Protein AF-A0A7I8DYD8-F1 (afdb_monomer)

Secondary structure (DSSP, 8-state):
---------SS-----------HHHHHHHHHHHHHHT--HHHHHHHHHHHHHHHHHT-

pLDDT: mean 85.0, std 11.2, range [53.0, 95.88]

Sequence (58 aa):
MSPKTGRPTTEPKNKFLKMRMSQEDLDKLSYVAEKTGMTKTDVVRKGIEIQLAGLKDK

Solvent-accessible surface area (backbone atoms only — not comparable to full-atom values): 3887 Å² total; per-residue (Å²): 135,80,80,92,66,71,83,89,59,96,76,69,89,79,78,82,85,89,76,93,75,56,72,69,57,52,50,52,44,48,52,51,18,67,76,69,75,42,53,62,67,54,52,53,51,52,52,51,52,54,56,53,50,64,60,71,79,105

Foldseek 3Di:
DPDPDDDDDPDDPPDDDDDDDDPVVVVVLVVVCVVVVHDSVVVVVVVVVVVVVVVVVD

Structure (mmCIF, N/CA/C/O backbone):
data_AF-A0A7I8DYD8-F1
#
_entry.id   AF-A0A7I8DYD8-F1
#
loop_
_atom_site.group_PDB
_atom_site.id
_atom_site.type_symbol
_atom_site.label_atom_id
_atom_site.label_alt_id
_atom_site.label_comp_id
_atom_site.label_asym_id
_atom_site.label_entity_id
_atom_site.label_seq_id
_atom_site.pdbx_PDB_ins_code
_atom_site.Cartn_x
_atom_site.Cartn_y
_atom_site.Cartn_z
_atom_site.occupancy
_atom_site.B_iso_or_equiv
_atom_site.auth_seq_id
_atom_site.auth_comp_id
_atom_site.auth_asym_id
_atom_site.auth_atom_id
_atom_site.pdbx_PDB_model_num
ATOM 1 N N . MET A 1 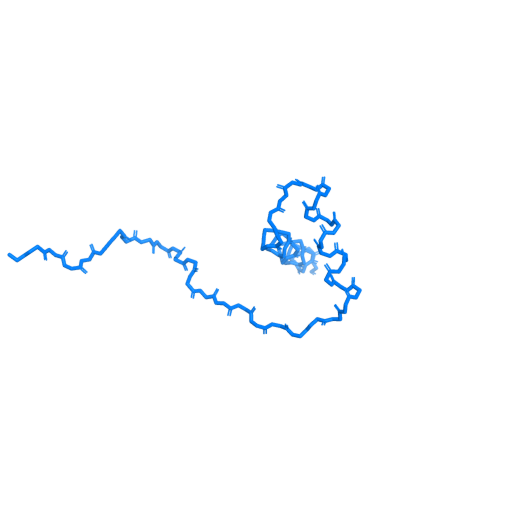1 ? 17.798 -15.346 -36.305 1.00 60.12 1 MET A N 1
ATOM 2 C CA . MET A 1 1 ? 17.714 -14.172 -35.409 1.00 60.12 1 MET A CA 1
ATOM 3 C C . MET A 1 1 ? 16.504 -14.363 -34.512 1.00 60.12 1 MET A C 1
ATOM 5 O O . MET A 1 1 ? 15.388 -14.208 -34.986 1.00 60.12 1 MET A O 1
ATOM 9 N N . SER A 1 2 ? 16.709 -14.818 -33.274 1.00 58.88 2 SER A N 1
ATOM 10 C CA . SER A 1 2 ? 15.603 -15.030 -32.329 1.00 58.88 2 SER A CA 1
ATOM 11 C C . SER A 1 2 ? 15.020 -13.668 -31.919 1.00 58.88 2 SER A C 1
ATOM 13 O O . SER A 1 2 ? 15.817 -12.751 -31.680 1.00 58.88 2 SER A O 1
ATOM 15 N N . PRO A 1 3 ? 13.689 -13.472 -31.870 1.00 63.78 3 PRO A N 1
ATOM 16 C CA . PRO A 1 3 ? 13.116 -12.177 -31.521 1.00 63.78 3 PRO A CA 1
ATOM 17 C C . PRO A 1 3 ? 13.538 -11.786 -30.100 1.00 63.78 3 PRO A C 1
ATOM 19 O O . PRO A 1 3 ? 13.312 -12.531 -29.151 1.00 63.78 3 PRO A O 1
ATOM 22 N N . LYS A 1 4 ? 14.138 -10.600 -29.940 1.00 66.19 4 LYS A N 1
ATOM 23 C CA . LYS A 1 4 ? 14.545 -10.019 -28.643 1.00 66.19 4 LYS A CA 1
ATOM 24 C C . LYS A 1 4 ? 13.351 -9.503 -27.823 1.00 66.19 4 LYS A C 1
ATOM 26 O O . LYS A 1 4 ? 13.478 -8.522 -27.094 1.00 66.19 4 LYS A O 1
ATOM 31 N N . THR A 1 5 ? 12.182 -10.109 -27.963 1.00 66.38 5 THR A N 1
ATOM 32 C CA . THR A 1 5 ? 10.970 -9.645 -27.294 1.00 66.38 5 THR A CA 1
ATOM 33 C C . THR A 1 5 ? 10.657 -10.652 -26.201 1.00 66.38 5 THR A C 1
ATOM 35 O O . THR A 1 5 ? 10.230 -11.767 -26.482 1.00 66.38 5 THR A O 1
ATOM 38 N N . GLY A 1 6 ? 10.939 -10.287 -24.946 1.00 72.25 6 GLY A N 1
ATOM 39 C CA . GLY A 1 6 ? 10.503 -11.066 -23.783 1.00 72.25 6 GLY A CA 1
ATOM 40 C C . GLY A 1 6 ? 8.974 -11.203 -23.729 1.00 72.25 6 GLY A C 1
ATOM 41 O O . GLY A 1 6 ? 8.273 -10.704 -24.608 1.00 72.25 6 GLY A O 1
ATOM 42 N N . ARG A 1 7 ? 8.432 -11.858 -22.691 1.00 72.62 7 ARG A N 1
ATOM 43 C CA . ARG A 1 7 ? 6.978 -12.065 -22.545 1.00 72.62 7 ARG A CA 1
ATOM 44 C C . ARG A 1 7 ? 6.246 -10.712 -22.586 1.00 72.62 7 ARG A C 1
ATOM 46 O O . ARG A 1 7 ? 6.403 -9.939 -21.634 1.00 72.62 7 ARG A O 1
ATOM 53 N N . PRO A 1 8 ? 5.452 -10.409 -23.632 1.00 64.75 8 PRO A N 1
ATOM 54 C CA . PRO A 1 8 ? 4.693 -9.170 -23.674 1.00 64.75 8 PRO A CA 1
ATOM 55 C C . PRO A 1 8 ? 3.709 -9.203 -22.506 1.00 64.75 8 PRO A C 1
ATOM 57 O O . PRO A 1 8 ? 2.805 -10.032 -22.456 1.00 64.75 8 PRO A O 1
ATOM 60 N N . THR A 1 9 ? 3.960 -8.358 -21.511 1.00 74.56 9 THR A N 1
ATOM 61 C CA . THR A 1 9 ? 3.107 -8.217 -20.332 1.00 74.56 9 THR A CA 1
ATOM 62 C C . THR A 1 9 ? 2.426 -6.869 -20.464 1.00 74.56 9 THR A C 1
ATOM 64 O O . THR A 1 9 ? 3.109 -5.859 -20.611 1.00 74.56 9 THR A O 1
ATOM 67 N N . THR A 1 10 ? 1.096 -6.853 -20.454 1.00 73.94 10 THR A N 1
ATOM 68 C CA . THR A 1 10 ? 0.290 -5.633 -20.613 1.00 73.94 10 THR A CA 1
ATOM 69 C C . THR A 1 10 ? 0.448 -4.671 -19.434 1.00 73.94 10 THR A C 1
ATOM 71 O O . THR A 1 10 ? 0.340 -3.464 -19.619 1.00 73.94 10 THR A O 1
ATOM 74 N N . GLU A 1 11 ? 0.802 -5.181 -18.249 1.00 72.62 11 GLU A N 1
ATOM 75 C CA . GLU A 1 11 ? 1.031 -4.380 -17.039 1.00 72.62 11 GLU A CA 1
ATOM 76 C C . GLU A 1 11 ? 2.319 -4.790 -16.307 1.00 72.62 11 GLU A C 1
ATOM 78 O O . GLU A 1 11 ? 2.296 -5.486 -15.285 1.00 72.62 11 GLU A O 1
ATOM 83 N N . PRO A 1 12 ? 3.490 -4.393 -16.823 1.00 74.75 12 PRO A N 1
ATOM 84 C CA . PRO A 1 12 ? 4.742 -4.703 -16.162 1.00 74.75 12 PRO A CA 1
ATOM 85 C C . PRO A 1 12 ? 4.883 -3.863 -14.881 1.00 74.75 12 PRO A C 1
ATOM 87 O O . PRO A 1 12 ? 4.778 -2.633 -14.899 1.00 74.75 12 PRO A O 1
ATOM 90 N N . LYS A 1 13 ? 5.170 -4.522 -13.750 1.00 77.31 13 LYS A N 1
ATOM 91 C CA . LYS A 1 13 ? 5.380 -3.899 -12.426 1.00 77.31 13 LYS A CA 1
ATOM 92 C C . LYS A 1 13 ? 6.758 -3.220 -12.320 1.00 77.31 13 LYS A C 1
ATOM 94 O O . LYS A 1 13 ? 7.501 -3.453 -11.376 1.00 77.31 13 LYS A O 1
ATOM 99 N N . ASN A 1 14 ? 7.101 -2.382 -13.297 1.00 81.81 14 ASN A N 1
ATOM 100 C CA . ASN A 1 14 ? 8.434 -1.780 -13.436 1.00 81.81 14 ASN A CA 1
ATOM 101 C C . ASN A 1 14 ? 8.556 -0.406 -12.760 1.00 81.81 14 ASN A C 1
ATOM 103 O O . ASN A 1 14 ? 9.634 0.186 -12.746 1.00 81.81 14 ASN A O 1
ATOM 107 N N . LYS A 1 15 ? 7.449 0.142 -12.248 1.00 82.62 15 LYS A N 1
ATOM 108 C CA . LYS A 1 15 ? 7.416 1.472 -11.635 1.00 82.62 15 LYS A CA 1
ATOM 109 C C . LYS A 1 15 ? 7.643 1.364 -10.131 1.00 82.62 15 LYS A C 1
ATOM 111 O O . LYS A 1 15 ? 6.968 0.592 -9.453 1.00 82.62 15 LYS A O 1
ATOM 116 N N . PHE A 1 16 ? 8.559 2.182 -9.622 1.00 82.00 16 PHE A N 1
ATOM 117 C CA . PHE A 1 16 ? 8.840 2.306 -8.196 1.00 82.00 16 PHE A CA 1
ATOM 118 C C . PHE A 1 16 ? 8.274 3.616 -7.662 1.00 82.00 16 PHE A C 1
ATOM 120 O O . PHE A 1 16 ? 8.427 4.667 -8.282 1.00 82.00 16 PHE A O 1
ATOM 127 N N . LEU A 1 17 ? 7.655 3.546 -6.489 1.00 82.56 17 LEU A N 1
ATOM 128 C CA . LEU A 1 17 ? 7.145 4.701 -5.768 1.00 82.56 17 LEU A CA 1
ATOM 129 C C . LEU A 1 17 ? 8.077 4.978 -4.584 1.00 82.56 17 LEU A C 1
ATOM 131 O O . LEU A 1 17 ? 8.144 4.187 -3.646 1.00 82.56 17 LEU A O 1
ATOM 135 N N . LYS A 1 18 ? 8.827 6.083 -4.648 1.00 84.81 18 LYS A N 1
ATOM 136 C CA . LYS A 1 18 ? 9.654 6.564 -3.533 1.00 84.81 18 LYS A CA 1
ATOM 137 C C . LYS A 1 18 ? 8.835 7.565 -2.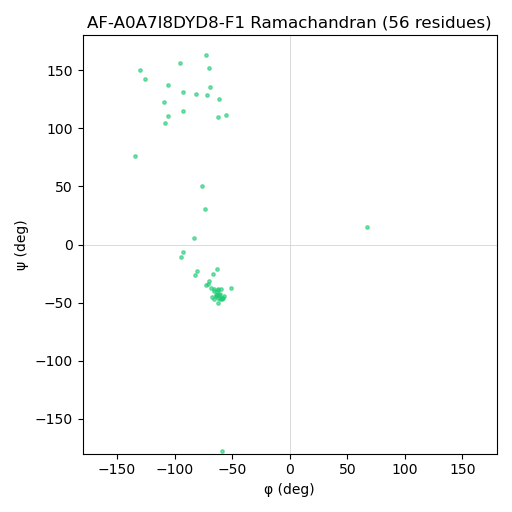725 1.00 84.81 18 LYS A C 1
ATOM 139 O O . LYS A 1 18 ? 8.505 8.629 -3.237 1.00 84.81 18 LYS A O 1
ATOM 144 N N . MET A 1 19 ? 8.522 7.229 -1.479 1.00 85.94 19 MET A N 1
ATOM 145 C CA . MET A 1 19 ? 7.781 8.098 -0.563 1.00 85.94 19 MET A CA 1
ATOM 146 C C . MET A 1 19 ? 8.562 8.282 0.730 1.00 85.94 19 MET A C 1
ATOM 148 O O . MET A 1 19 ? 9.205 7.349 1.210 1.00 85.94 19 MET A O 1
ATOM 152 N N . ARG A 1 20 ? 8.501 9.493 1.287 1.00 88.75 20 ARG A N 1
ATOM 153 C CA . ARG A 1 20 ? 8.933 9.746 2.662 1.00 88.75 20 ARG A CA 1
ATOM 154 C C . ARG A 1 20 ? 7.797 9.330 3.586 1.00 88.75 20 ARG A C 1
ATOM 156 O O . ARG A 1 20 ? 6.662 9.740 3.362 1.00 88.75 20 ARG A O 1
ATOM 163 N N . MET A 1 21 ? 8.110 8.526 4.590 1.00 87.69 21 MET A N 1
ATOM 164 C CA . MET A 1 21 ? 7.157 8.077 5.601 1.00 87.69 21 MET A CA 1
ATOM 165 C C . MET A 1 21 ? 7.751 8.310 6.985 1.00 87.69 21 MET A C 1
ATOM 167 O O . MET A 1 21 ? 8.975 8.294 7.140 1.00 87.69 21 MET A O 1
ATOM 171 N N . SER A 1 22 ? 6.887 8.553 7.967 1.00 94.25 22 SER A N 1
ATOM 172 C CA . SER A 1 22 ? 7.291 8.568 9.369 1.00 94.25 22 SER A CA 1
ATOM 173 C C . SER A 1 22 ? 7.570 7.140 9.857 1.00 94.25 22 SER A C 1
ATOM 175 O O . SER A 1 22 ? 7.138 6.166 9.233 1.00 94.25 22 SER A O 1
ATOM 177 N N . GLN A 1 23 ? 8.277 7.008 10.982 1.00 92.31 23 GLN A N 1
ATOM 178 C CA . GLN A 1 23 ? 8.508 5.699 11.599 1.00 92.31 23 GLN A CA 1
ATOM 179 C C . GLN A 1 23 ? 7.182 5.032 11.994 1.00 92.31 23 GLN A C 1
ATOM 181 O O . GLN A 1 23 ? 6.967 3.865 11.686 1.00 92.31 23 GLN A O 1
ATOM 186 N N . GLU A 1 24 ? 6.250 5.798 12.567 1.00 94.75 24 GLU A N 1
ATOM 187 C CA . GLU A 1 24 ? 4.938 5.283 12.967 1.00 94.75 24 GLU A CA 1
ATOM 188 C C . GLU A 1 24 ? 4.141 4.712 11.788 1.00 94.75 24 GLU A C 1
ATOM 190 O O . GLU A 1 24 ? 3.451 3.702 11.929 1.00 94.75 24 GLU A O 1
ATOM 195 N N . ASP A 1 25 ? 4.216 5.337 10.612 1.00 91.88 25 ASP A N 1
ATOM 196 C CA . ASP A 1 25 ? 3.506 4.840 9.431 1.00 91.88 25 ASP A CA 1
ATOM 197 C C . ASP A 1 25 ? 4.129 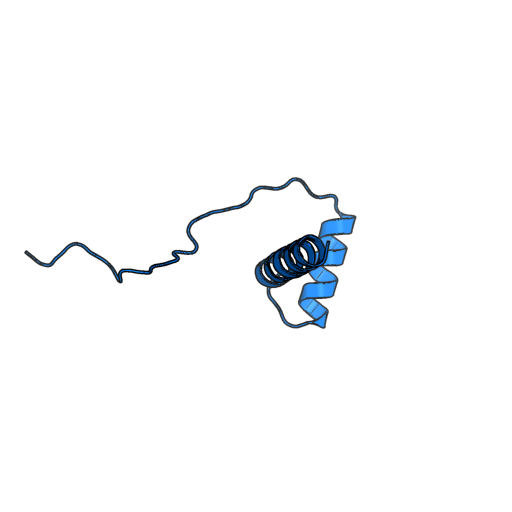3.548 8.895 1.00 91.88 25 ASP A C 1
ATOM 199 O O . ASP A 1 25 ? 3.411 2.658 8.431 1.00 91.88 25 ASP A O 1
ATOM 203 N N . LEU A 1 26 ? 5.455 3.409 8.997 1.00 92.44 26 LEU A N 1
ATOM 204 C CA . LEU A 1 26 ? 6.149 2.162 8.674 1.00 92.44 26 LEU A CA 1
ATOM 205 C C . LEU A 1 26 ? 5.776 1.044 9.651 1.00 92.44 26 LEU A C 1
ATOM 207 O O . LEU A 1 26 ? 5.593 -0.099 9.221 1.00 92.44 26 LEU A O 1
ATOM 211 N N . ASP A 1 27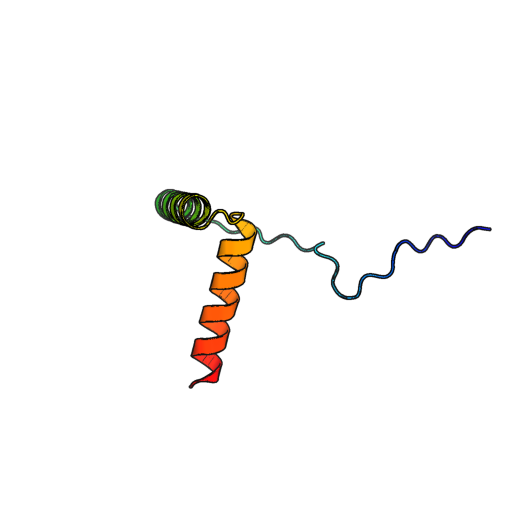 ? 5.618 1.362 10.933 1.00 95.31 27 ASP A N 1
ATOM 212 C CA . ASP A 1 27 ? 5.220 0.398 11.958 1.00 95.31 27 ASP A CA 1
ATOM 213 C C . ASP A 1 27 ? 3.779 -0.074 11.724 1.00 95.31 27 ASP A C 1
ATOM 215 O O . ASP A 1 27 ? 3.523 -1.279 11.672 1.00 95.31 27 ASP A O 1
ATOM 219 N N . LYS A 1 28 ? 2.850 0.851 11.441 1.00 94.38 28 LYS A N 1
ATOM 220 C CA . LYS A 1 28 ? 1.469 0.520 11.040 1.00 94.38 28 LYS A CA 1
ATOM 221 C C . LYS A 1 28 ? 1.447 -0.360 9.791 1.00 94.38 28 LYS A C 1
ATOM 223 O O . LYS A 1 28 ? 0.752 -1.374 9.763 1.00 94.38 28 LYS A O 1
ATOM 228 N N . LEU A 1 29 ? 2.225 -0.011 8.764 1.00 92.19 29 LEU A N 1
ATOM 229 C CA . LEU A 1 29 ? 2.301 -0.791 7.527 1.00 92.19 29 LEU A CA 1
ATOM 230 C C . LEU A 1 29 ? 2.835 -2.208 7.778 1.00 92.19 29 LEU A C 1
ATOM 232 O O . LEU A 1 29 ? 2.349 -3.168 7.180 1.00 92.19 29 LEU A O 1
ATOM 236 N N . SER A 1 30 ? 3.825 -2.343 8.663 1.00 93.00 30 SER A N 1
ATOM 237 C CA . SER A 1 30 ? 4.391 -3.634 9.070 1.00 93.00 30 SER A CA 1
ATOM 238 C C . SER A 1 30 ? 3.367 -4.477 9.820 1.00 93.0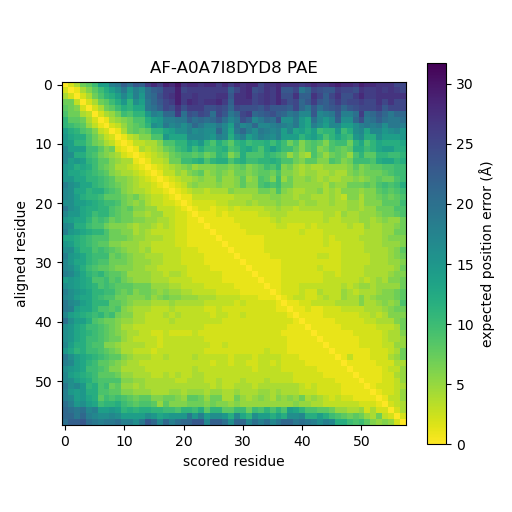0 30 SER A C 1
ATOM 240 O O . SER A 1 30 ? 3.145 -5.625 9.450 1.00 93.00 30 SER A O 1
ATOM 242 N N . TYR A 1 31 ? 2.671 -3.877 10.784 1.00 95.88 31 TYR A N 1
ATOM 243 C CA . TYR A 1 31 ? 1.625 -4.539 11.554 1.00 95.88 31 TYR A CA 1
ATOM 244 C C . TYR A 1 31 ? 0.491 -5.065 10.664 1.00 95.88 31 TYR A C 1
ATOM 246 O O . TYR A 1 31 ? 0.070 -6.214 10.790 1.00 95.88 31 TYR A O 1
ATOM 254 N N . VAL A 1 32 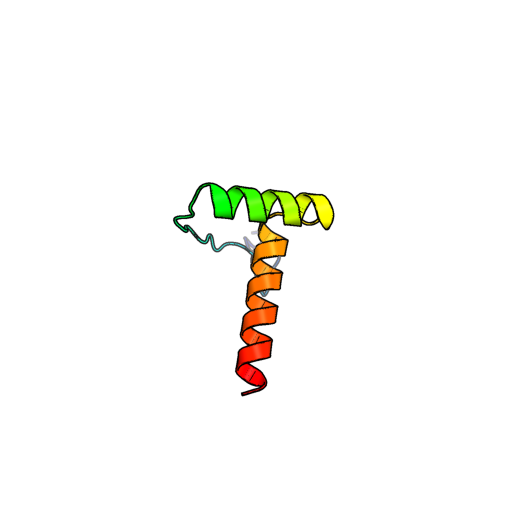? 0.010 -4.24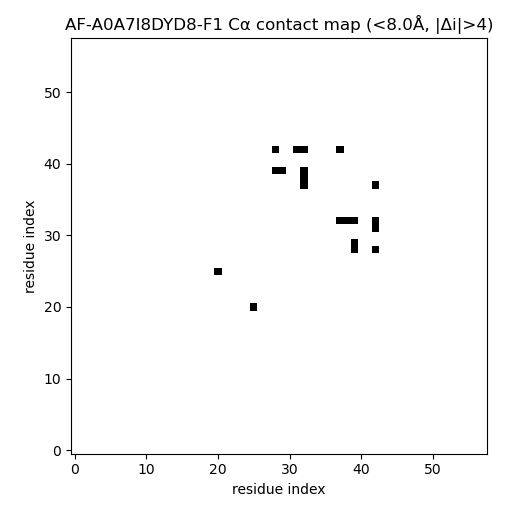5 9.722 1.00 93.94 32 VAL A N 1
ATOM 255 C CA . VAL A 1 32 ? -1.054 -4.652 8.792 1.00 93.94 32 VAL A CA 1
ATOM 256 C C . VAL A 1 32 ? -0.579 -5.786 7.887 1.00 93.94 32 VAL A C 1
ATOM 258 O O . VAL A 1 32 ? -1.319 -6.751 7.687 1.00 93.94 32 VAL A O 1
ATOM 261 N N . ALA A 1 33 ? 0.646 -5.702 7.365 1.00 94.19 33 ALA A N 1
ATOM 262 C CA . ALA A 1 33 ? 1.234 -6.750 6.535 1.00 94.19 33 ALA A CA 1
ATOM 263 C C . ALA A 1 33 ? 1.326 -8.089 7.289 1.00 94.19 33 ALA A C 1
ATOM 265 O O . ALA A 1 33 ? 0.882 -9.112 6.774 1.00 94.19 33 ALA A O 1
ATOM 266 N N . GLU A 1 34 ? 1.802 -8.074 8.537 1.00 94.88 34 GLU A N 1
ATOM 267 C CA . GLU A 1 34 ? 1.895 -9.268 9.387 1.00 94.88 34 GLU A CA 1
ATOM 268 C C . GLU A 1 34 ? 0.524 -9.869 9.706 1.00 94.88 34 GLU A C 1
ATOM 270 O O . GLU A 1 34 ? 0.336 -11.079 9.605 1.00 94.88 34 GLU A O 1
ATOM 275 N N . LYS A 1 35 ? -0.464 -9.034 10.048 1.00 95.25 35 LYS A N 1
ATOM 276 C CA . LYS A 1 35 ? -1.814 -9.504 10.395 1.00 95.25 35 LYS A CA 1
ATOM 277 C C . LYS A 1 35 ? -2.599 -10.044 9.207 1.00 95.25 35 LYS A C 1
ATOM 279 O O . LYS A 1 35 ? -3.431 -10.927 9.387 1.00 95.25 35 LYS A O 1
ATOM 284 N N . THR A 1 36 ? -2.365 -9.508 8.013 1.00 90.69 36 THR A N 1
ATOM 285 C CA . THR A 1 36 ? -3.076 -9.923 6.794 1.00 90.69 36 THR A CA 1
ATOM 286 C C . THR A 1 36 ? -2.334 -10.994 5.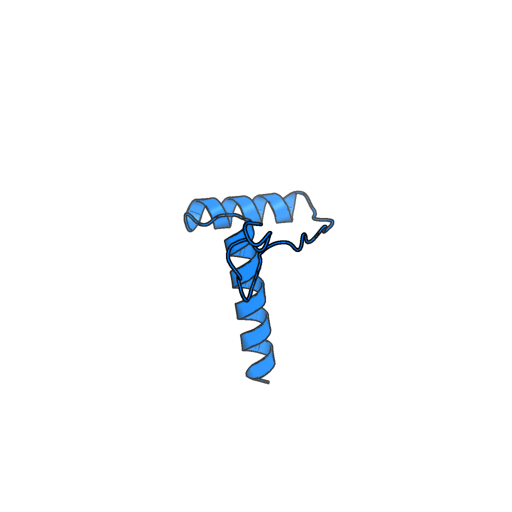997 1.00 90.69 36 THR A C 1
ATOM 288 O O . THR A 1 36 ? -2.909 -11.550 5.064 1.00 90.69 36 THR A O 1
ATOM 291 N N . GLY A 1 37 ? -1.071 -11.282 6.338 1.00 92.88 37 GLY A N 1
ATOM 292 C CA . GLY A 1 37 ? -0.200 -12.175 5.568 1.00 92.88 37 GLY A CA 1
ATOM 293 C C . GLY A 1 37 ? 0.171 -11.625 4.185 1.00 92.88 37 GLY A C 1
ATOM 294 O O . GLY A 1 37 ? 0.623 -12.376 3.323 1.00 92.88 37 GLY A O 1
ATOM 295 N N . MET A 1 38 ? -0.047 -10.329 3.947 1.00 92.25 38 MET A N 1
ATOM 296 C CA . MET A 1 38 ? 0.213 -9.667 2.669 1.00 92.25 38 MET A CA 1
ATOM 297 C C . MET A 1 38 ? 1.587 -9.000 2.665 1.00 92.25 38 MET A C 1
ATOM 299 O O . MET A 1 38 ? 2.121 -8.616 3.704 1.00 92.25 38 MET A O 1
ATOM 303 N N . THR A 1 39 ? 2.158 -8.785 1.478 1.00 92.94 39 THR A N 1
ATOM 304 C CA . THR A 1 39 ? 3.372 -7.967 1.378 1.00 92.94 39 THR A CA 1
ATOM 305 C C . THR A 1 39 ? 3.044 -6.499 1.657 1.00 92.94 39 THR A C 1
ATOM 307 O O . THR A 1 39 ? 1.947 -6.024 1.354 1.00 92.94 39 THR A O 1
ATOM 310 N N . LYS A 1 40 ? 4.018 -5.732 2.167 1.00 89.25 40 LYS A N 1
ATOM 311 C CA . LYS A 1 40 ? 3.873 -4.275 2.366 1.00 89.25 40 LYS A CA 1
ATOM 312 C C . LYS A 1 40 ? 3.378 -3.574 1.091 1.00 89.25 40 LYS A C 1
ATOM 314 O O . LYS A 1 40 ? 2.565 -2.659 1.156 1.00 89.25 40 LYS A O 1
ATOM 319 N N . THR A 1 41 ? 3.839 -4.025 -0.078 1.00 90.69 41 THR A N 1
ATOM 320 C CA . THR A 1 41 ? 3.415 -3.491 -1.379 1.00 90.69 41 THR A CA 1
ATOM 321 C C . THR A 1 41 ? 1.940 -3.761 -1.666 1.00 90.69 41 THR A C 1
ATOM 323 O O . THR A 1 41 ? 1.258 -2.881 -2.186 1.00 90.69 41 THR A O 1
ATOM 326 N N . ASP A 1 42 ? 1.436 -4.944 -1.327 1.00 91.69 42 ASP A N 1
ATOM 327 C CA . ASP A 1 42 ? 0.036 -5.299 -1.569 1.00 91.69 42 ASP A CA 1
ATOM 328 C C . ASP A 1 42 ? -0.907 -4.556 -0.619 1.00 91.69 42 ASP A C 1
ATOM 330 O O . ASP A 1 42 ? -1.964 -4.098 -1.051 1.00 91.69 42 ASP A O 1
ATOM 334 N N . VAL A 1 43 ? -0.485 -4.320 0.628 1.00 93.56 43 VAL A N 1
ATOM 335 C CA . VAL A 1 43 ? -1.219 -3.458 1.570 1.00 93.56 43 VAL A CA 1
ATOM 336 C C . VAL A 1 43 ? -1.375 -2.042 1.007 1.00 93.56 43 VAL A C 1
ATOM 338 O O . VAL A 1 43 ? -2.481 -1.503 0.997 1.00 93.56 43 VAL A O 1
ATOM 341 N N . VAL A 1 44 ? -0.298 -1.453 0.474 1.00 91.69 44 VAL A N 1
ATOM 342 C CA . VAL A 1 44 ? -0.350 -0.114 -0.142 1.00 91.69 44 VAL A CA 1
ATOM 343 C C . VAL A 1 44 ? -1.260 -0.100 -1.373 1.00 91.69 44 VAL A C 1
ATOM 345 O O . VAL A 1 44 ? -2.070 0.813 -1.515 1.00 91.69 44 VAL A O 1
ATOM 348 N N . ARG A 1 45 ? -1.182 -1.115 -2.246 1.00 90.56 45 ARG A N 1
ATOM 349 C CA . ARG A 1 45 ? -2.059 -1.217 -3.429 1.00 90.56 45 ARG A CA 1
ATOM 350 C C . ARG A 1 45 ? -3.532 -1.292 -3.048 1.00 90.56 45 ARG A C 1
ATOM 352 O O . ARG A 1 45 ? -4.332 -0.534 -3.585 1.00 90.56 45 ARG A O 1
ATOM 359 N N . LYS A 1 46 ? -3.871 -2.141 -2.078 1.00 93.50 46 LYS A N 1
ATOM 360 C CA . LYS A 1 46 ? -5.241 -2.267 -1.574 1.00 93.50 46 LYS A CA 1
ATOM 361 C C . LYS A 1 46 ? -5.733 -0.957 -0.954 1.00 93.50 46 LYS A C 1
ATOM 363 O O . LYS A 1 46 ? -6.880 -0.572 -1.155 1.00 93.50 46 LYS A O 1
ATOM 368 N N . GLY A 1 47 ? -4.856 -0.238 -0.253 1.00 91.56 47 GLY A N 1
ATOM 369 C CA . GLY A 1 47 ? -5.148 1.106 0.246 1.00 91.56 47 GLY A CA 1
ATOM 370 C C . GLY A 1 47 ? -5.536 2.081 -0.871 1.00 91.56 47 GLY A C 1
ATOM 371 O O . GLY A 1 47 ? -6.523 2.797 -0.730 1.00 91.56 47 GLY A O 1
ATOM 372 N N . ILE A 1 48 ? -4.814 2.072 -1.998 1.00 92.12 48 ILE A N 1
ATOM 373 C CA . ILE A 1 48 ? -5.123 2.913 -3.168 1.00 92.12 48 ILE A CA 1
ATOM 374 C C . ILE A 1 48 ? -6.496 2.557 -3.756 1.00 92.12 48 ILE A C 1
ATOM 376 O O . ILE A 1 48 ? -7.276 3.457 -4.057 1.00 92.12 48 ILE A O 1
ATOM 380 N N . GLU A 1 49 ? -6.813 1.268 -3.890 1.00 92.88 49 GLU A N 1
ATOM 381 C CA . GLU A 1 49 ? -8.112 0.809 -4.405 1.00 92.88 49 GLU A CA 1
ATOM 382 C C . GLU A 1 49 ? -9.280 1.267 -3.525 1.00 92.88 49 GLU A C 1
ATOM 384 O O . GLU A 1 49 ? -10.277 1.758 -4.047 1.00 92.88 49 GLU A O 1
ATOM 389 N N . ILE A 1 50 ? -9.137 1.173 -2.198 1.00 93.75 50 ILE A N 1
ATOM 390 C CA . ILE A 1 50 ? -10.155 1.628 -1.239 1.00 93.75 50 ILE A CA 1
ATOM 391 C C . ILE A 1 50 ? -10.385 3.140 -1.358 1.00 93.75 50 ILE A C 1
ATOM 393 O O . ILE A 1 50 ? -11.530 3.585 -1.408 1.00 93.75 50 ILE A O 1
ATOM 397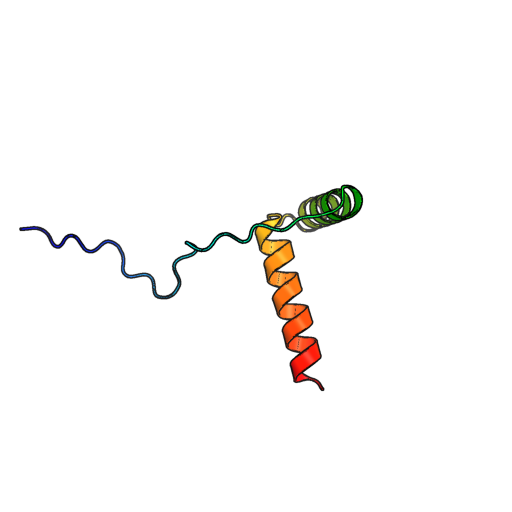 N N . GLN A 1 51 ? -9.312 3.935 -1.433 1.00 93.44 51 GLN A N 1
ATOM 398 C CA . GLN A 1 51 ? -9.422 5.389 -1.602 1.00 93.44 51 GLN A CA 1
ATOM 399 C C . GLN A 1 51 ? -10.088 5.752 -2.935 1.00 93.44 51 GLN A C 1
ATOM 401 O O . GLN A 1 51 ? -10.928 6.646 -2.991 1.00 93.44 51 GLN A O 1
ATOM 406 N N . LEU A 1 52 ? -9.748 5.034 -4.008 1.00 92.81 52 LEU A N 1
ATOM 407 C CA . LEU A 1 52 ? -10.333 5.242 -5.329 1.00 92.81 52 LEU A CA 1
ATOM 408 C C . LEU A 1 52 ? -11.812 4.840 -5.384 1.00 92.81 52 LEU A C 1
ATOM 410 O O . LEU A 1 52 ? -12.590 5.521 -6.044 1.00 92.81 52 LEU A O 1
ATOM 414 N N . ALA A 1 53 ? -12.210 3.771 -4.691 1.00 93.00 53 ALA A N 1
ATOM 415 C CA . ALA A 1 53 ? -13.613 3.390 -4.549 1.00 93.00 53 ALA A CA 1
ATOM 416 C C . ALA A 1 53 ? -14.407 4.486 -3.821 1.00 93.00 53 ALA A C 1
ATOM 418 O O . ALA A 1 53 ? -15.376 4.998 -4.370 1.00 93.00 53 ALA A O 1
ATOM 419 N N . GLY A 1 54 ? -13.912 4.959 -2.672 1.00 90.81 54 GLY A N 1
ATOM 420 C CA . GLY A 1 54 ? -14.576 6.022 -1.908 1.00 90.81 54 GLY A CA 1
ATOM 421 C C . GLY A 1 54 ? -14.682 7.372 -2.635 1.00 90.81 54 GLY A C 1
ATOM 422 O O . GLY A 1 54 ? -15.528 8.189 -2.282 1.00 90.81 54 GLY A O 1
ATOM 423 N N . LEU A 1 55 ? -13.845 7.620 -3.650 1.00 91.06 55 LEU A N 1
ATOM 424 C CA . LEU A 1 55 ? -13.957 8.789 -4.532 1.00 91.06 55 LEU A CA 1
ATOM 425 C C . LEU A 1 55 ? -14.983 8.606 -5.656 1.00 91.06 55 LEU A C 1
ATOM 427 O O . LEU A 1 55 ? -15.488 9.601 -6.157 1.00 91.06 55 LEU A O 1
ATOM 431 N N . LYS A 1 56 ? -15.258 7.367 -6.080 1.00 78.69 56 LYS A N 1
ATOM 432 C CA . LYS A 1 56 ? -16.254 7.057 -7.120 1.00 78.69 56 LYS A CA 1
ATOM 433 C C . LYS A 1 56 ? -17.682 7.039 -6.585 1.00 78.69 56 LYS A C 1
ATOM 435 O O . LYS A 1 56 ? -18.610 7.223 -7.361 1.00 78.69 56 LYS A O 1
ATOM 440 N N . ASP A 1 57 ? -17.833 6.821 -5.283 1.00 68.31 57 ASP A N 1
ATOM 441 C CA . ASP A 1 57 ? -19.122 6.842 -4.589 1.00 68.31 57 ASP A CA 1
ATOM 442 C C . ASP A 1 57 ? -19.568 8.271 -4.190 1.00 68.31 57 ASP A C 1
ATOM 444 O O . ASP A 1 57 ? -20.572 8.437 -3.497 1.00 68.31 57 ASP A O 1
ATOM 448 N N . LYS A 1 58 ? -18.823 9.303 -4.612 1.00 53.00 58 LYS A N 1
ATOM 449 C CA . LYS A 1 58 ? -19.119 10.733 -4.431 1.00 53.00 58 LYS A CA 1
ATOM 450 C C . LYS A 1 58 ? -19.442 11.400 -5.761 1.00 53.00 58 LYS A C 1
ATOM 452 O O . LYS A 1 58 ? -20.309 12.299 -5.736 1.00 53.00 58 LYS A O 1
#

Nearest PDB structures (foldseek):
  7vp3-assembly2_G  TM=6.177E-01  e=6.468E-01  Arabidopsis thaliana
  7vp3-assembly3_I  TM=6.290E-01  e=9.734E-01  Arabidopsis thaliana
  6zxf-assembly1_J  TM=5.460E-01  e=6.381E+00  Homo sapiens
  7qh7-assembly1_a  TM=5.171E-01  e=6.381E+00  Homo sapiens
  7odt-assembly1_a  TM=4.950E-01  e=5.880E+00  Homo sapiens

Mean predicted aligned error: 7.8 Å

Radius of gyration: 16.66 Å; Cα contacts (8 Å, |Δi|>4): 10; chains: 1; bounding box: 37×26×48 Å

Organism: NCBI:txid1982626